Protein AF-A0A835HPK2-F1 (afdb_monomer_lite)

Radius of gyration: 21.24 Å; chains: 1; bounding box: 54×56×66 Å

Sequence (154 aa):
MYFGRYGILRVRYARSVCIYTISERIGRGGCRRPVPKGIVYGKPKTKVSQLKFQRNKRSVAEERAGRKLGGLKDSTYKYFEVILVDASHNVVRNDPRINWIFIPVHNHRELRGLTSAGKKYRGLRGRGHLHTKARPSRRATWKRNNTLSLRRYC

Secondary structure (DSSP, 8-state):
------------S-SS--EEEEEEEEE-S-B----GGG---SSTT--SSSBPPSS-HHHHHHHHHTT-------TTEEEEEEEEE-SS-HHHHH-TTTGGGGSGGGTTTTTTT-SHHHHHHTT-S--SGGGGGGSS-HHHHHHHHHS----S--

Foldseek 3Di:
DDDDDADQDDDDDDDAFPKGWAKFWDFDDADFDPDVPQDDDDDPPDGGPPHHDLADVQLVRQVVVVVDGHDDDDPRTDIDIDIDGDLPGPVQCPDPVRVVCNDPVNPPCSVVLVDPSSCVSLVNPDDDDVCPCSPPHVVVSVCVVPPDDDDPPD

pLDDT: mean 78.32, std 19.09, range [24.27, 96.5]

InterPro domains:
  IPR000439 Large ribosomal subunit protein eL15 [PF00827] (20-140)
  IPR000439 Large ribosomal subunit protein eL15 [PTHR11847] (25-153)
  IPR000439 Large ribosomal subunit protein eL15 [SM01384] (4-143)
  IPR012678 Ribosomal protein uL23/eL15/eS24 core domain superfamily [SSF54189] (24-145)
  IPR024794 Large ribosomal subunit protein eL15 core domain superfamily [G3DSA:3.40.1120.10] (9-154)

Structure (mmCIF, N/CA/C/O backbone):
data_AF-A0A835HPK2-F1
#
_entry.id   AF-A0A835HPK2-F1
#
loop_
_atom_site.group_PDB
_atom_site.id
_atom_site.type_symbol
_atom_site.label_atom_id
_atom_site.label_alt_id
_atom_site.label_comp_id
_atom_site.label_asym_id
_atom_site.label_entity_id
_atom_site.label_seq_id
_atom_site.pdbx_PDB_ins_code
_atom_site.Cartn_x
_atom_site.Cartn_y
_atom_site.Cartn_z
_atom_site.occupancy
_atom_site.B_iso_or_equiv
_atom_site.auth_seq_id
_atom_site.auth_comp_id
_atom_site.auth_asym_id
_atom_site.auth_atom_id
_atom_site.pdbx_PDB_model_num
ATOM 1 N N . MET A 1 1 ? -14.089 12.482 37.686 1.00 27.52 1 MET A N 1
ATOM 2 C CA . MET A 1 1 ? -12.858 11.764 38.087 1.00 27.52 1 MET A CA 1
ATOM 3 C C . MET A 1 1 ? -12.172 11.206 36.843 1.00 27.52 1 MET A C 1
ATOM 5 O O . MET A 1 1 ? -12.846 10.931 35.862 1.00 27.52 1 MET A O 1
ATOM 9 N N . TYR A 1 2 ? -10.842 11.200 36.860 1.00 29.48 2 TYR A N 1
ATOM 10 C CA . TYR A 1 2 ? -9.905 11.339 35.737 1.00 29.48 2 TYR A CA 1
ATOM 11 C C . TYR A 1 2 ? -9.765 10.146 34.779 1.00 29.48 2 TYR A C 1
ATOM 13 O O . TYR A 1 2 ? -9.584 9.038 35.247 1.00 29.48 2 TYR A O 1
ATOM 21 N N . PHE A 1 3 ? -9.686 10.430 33.471 1.00 24.39 3 PHE A N 1
ATOM 22 C CA . PHE A 1 3 ? -8.833 9.812 32.426 1.00 24.39 3 PHE A CA 1
ATOM 23 C C . PHE A 1 3 ? -8.945 10.774 31.215 1.00 24.39 3 PHE A C 1
ATOM 25 O O . PHE A 1 3 ? -10.050 11.084 30.796 1.00 24.39 3 PHE A O 1
ATOM 32 N N . GLY A 1 4 ? -7.942 11.417 30.612 1.00 24.27 4 GLY A N 1
ATOM 33 C CA . GLY A 1 4 ? -6.530 11.107 30.427 1.00 24.27 4 GLY A CA 1
ATOM 34 C C . GLY A 1 4 ? -6.200 11.184 28.920 1.00 24.27 4 GLY A C 1
ATOM 35 O O . GLY A 1 4 ? -6.294 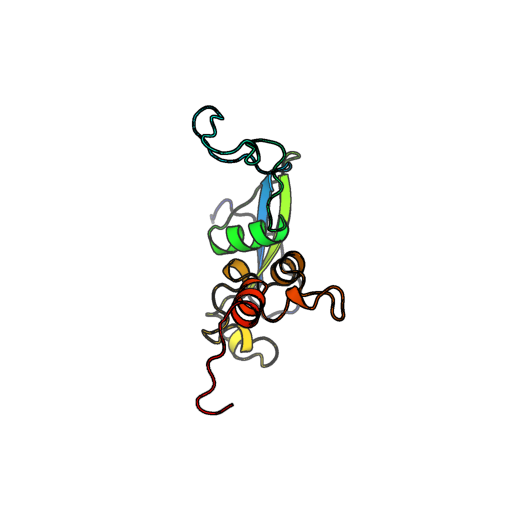10.185 28.227 1.00 24.27 4 GLY A O 1
ATOM 36 N N . ARG A 1 5 ? -5.865 12.381 28.405 1.00 32.75 5 ARG A N 1
ATOM 37 C CA . ARG A 1 5 ? -5.020 12.680 27.213 1.00 32.75 5 ARG A CA 1
ATOM 38 C C . ARG A 1 5 ? -5.076 11.809 25.928 1.00 32.75 5 ARG A C 1
ATOM 40 O O . ARG A 1 5 ? -4.056 11.697 25.254 1.00 32.75 5 ARG A O 1
ATOM 47 N N . TYR A 1 6 ? -6.222 11.305 25.475 1.00 34.12 6 TYR A N 1
ATOM 48 C CA . TYR A 1 6 ? -6.336 10.791 24.097 1.00 34.12 6 TYR A CA 1
ATOM 49 C C . TYR A 1 6 ? -7.581 11.350 23.414 1.00 34.12 6 TYR A C 1
ATOM 51 O O . TYR A 1 6 ? -8.710 11.057 23.794 1.00 34.12 6 TYR A O 1
ATOM 59 N N . GLY A 1 7 ? -7.360 12.216 22.421 1.00 35.62 7 GLY A N 1
ATOM 60 C CA . GLY A 1 7 ? -8.408 12.882 21.654 1.00 35.62 7 GLY A CA 1
ATOM 61 C C . GLY A 1 7 ? -9.200 11.904 20.789 1.00 35.62 7 GLY A C 1
ATOM 62 O O . GLY A 1 7 ? -8.921 11.756 19.603 1.00 35.62 7 GLY A O 1
ATOM 63 N N . ILE A 1 8 ? -10.210 11.271 21.382 1.00 38.50 8 ILE A N 1
ATOM 64 C CA . ILE A 1 8 ? -11.324 10.632 20.681 1.00 38.50 8 ILE A CA 1
ATOM 65 C C . ILE A 1 8 ? -12.342 11.746 20.405 1.00 38.50 8 ILE A C 1
ATOM 67 O O . ILE A 1 8 ? -13.178 12.074 21.244 1.00 38.50 8 ILE A O 1
ATOM 71 N N . LEU A 1 9 ? -12.231 12.403 19.249 1.00 36.78 9 LEU A N 1
ATOM 72 C CA . LEU A 1 9 ? -13.155 13.465 18.850 1.00 36.78 9 LEU A CA 1
ATOM 73 C C . LEU A 1 9 ? -14.288 12.902 17.980 1.00 36.78 9 LEU A C 1
ATOM 75 O O . LEU A 1 9 ? -14.131 12.668 16.789 1.00 36.78 9 LEU A O 1
ATOM 79 N N . ARG A 1 10 ? -15.430 12.739 18.657 1.00 33.09 10 ARG A N 1
ATOM 80 C CA . ARG A 1 10 ? -16.836 12.816 18.219 1.00 33.09 10 ARG A CA 1
ATOM 81 C C . ARG A 1 10 ? -17.339 11.926 17.064 1.00 33.09 10 ARG A C 1
ATOM 83 O O . ARG A 1 10 ? -17.102 12.139 15.882 1.00 33.09 10 ARG A O 1
ATOM 90 N N . VAL A 1 11 ? -18.214 11.023 17.501 1.00 39.31 11 VAL A N 1
ATOM 91 C CA . VAL A 1 11 ? -19.158 10.143 16.806 1.00 39.31 11 VAL A CA 1
ATOM 92 C C . VAL A 1 11 ? -20.180 10.918 15.961 1.00 39.31 11 VAL A C 1
ATOM 94 O O . VAL A 1 11 ? -20.893 11.765 16.498 1.00 39.31 11 VAL A O 1
ATOM 97 N N . ARG A 1 12 ? -20.340 10.552 14.679 1.00 36.72 12 ARG A N 1
ATOM 98 C CA . ARG A 1 12 ? -21.617 10.659 13.939 1.00 36.72 12 ARG A CA 1
ATOM 99 C C . ARG A 1 12 ? -21.748 9.558 12.871 1.00 36.72 12 ARG A C 1
ATOM 101 O O . ARG A 1 12 ? -21.266 9.733 11.761 1.00 36.72 12 ARG A O 1
ATOM 108 N N . TYR A 1 13 ? -22.449 8.468 13.198 1.00 40.06 13 TYR A N 1
ATOM 109 C CA . TYR A 1 13 ? -23.681 8.033 12.513 1.00 40.06 13 TYR A CA 1
ATOM 110 C C . TYR A 1 13 ? -24.383 6.957 13.370 1.00 40.06 13 TYR A C 1
ATOM 112 O O . TYR A 1 13 ? -23.776 5.955 13.726 1.00 40.06 13 TYR A O 1
ATOM 120 N N . ALA A 1 14 ? -25.639 7.231 13.734 1.00 38.78 14 ALA A N 1
ATOM 121 C CA . ALA A 1 14 ? -26.660 6.328 14.281 1.00 38.78 14 ALA A CA 1
ATOM 122 C C . ALA A 1 14 ? -26.262 5.335 15.406 1.00 38.78 14 ALA A C 1
ATOM 124 O O . ALA A 1 14 ? -25.990 4.167 15.169 1.00 38.78 14 ALA A O 1
ATOM 125 N N . ARG A 1 15 ? -26.345 5.830 16.650 1.00 40.31 15 ARG A N 1
ATOM 126 C CA . ARG A 1 15 ? -26.836 5.183 17.893 1.00 40.31 15 ARG A CA 1
ATOM 127 C C . ARG A 1 15 ? -26.341 3.805 18.370 1.00 40.31 15 ARG A C 1
ATOM 129 O O . ARG A 1 15 ? -26.677 3.482 19.504 1.00 40.31 15 ARG A O 1
ATOM 136 N N . SER A 1 16 ? -25.543 3.027 17.645 1.00 40.59 16 SER A N 1
ATOM 137 C CA . SER A 1 16 ? -25.218 1.673 18.129 1.00 40.59 16 SER A CA 1
ATOM 138 C C . SER A 1 16 ? -23.972 1.008 17.519 1.00 40.59 16 SER A C 1
ATOM 140 O O . SER A 1 16 ? -23.797 -0.197 17.635 1.00 40.59 16 SER A O 1
ATOM 142 N N . VAL A 1 17 ? -23.054 1.764 16.906 1.00 47.88 17 VAL A N 1
ATOM 143 C CA . VAL A 1 17 ? -21.821 1.204 16.316 1.00 47.88 17 VAL A CA 1
ATOM 144 C C . VAL A 1 17 ? -20.593 1.862 16.957 1.00 47.88 17 VAL A C 1
ATOM 146 O O . VAL A 1 17 ? -20.394 3.068 16.806 1.00 47.88 17 VAL A O 1
ATOM 149 N N . CYS A 1 18 ? -19.754 1.085 17.658 1.00 51.94 18 CYS A N 1
ATOM 150 C CA . CYS A 1 18 ? -18.432 1.527 18.126 1.00 51.94 18 CYS A CA 1
ATOM 151 C C . CYS A 1 18 ? -17.495 1.740 16.926 1.00 51.94 18 CYS A C 1
ATOM 153 O O . CYS A 1 18 ? -16.738 0.855 16.522 1.00 51.94 18 CYS A O 1
ATOM 155 N N . ILE A 1 19 ? -17.598 2.925 16.327 1.00 59.53 19 ILE A N 1
ATOM 156 C CA . ILE A 1 19 ? -16.718 3.408 15.268 1.00 59.53 19 ILE A CA 1
ATOM 157 C C . ILE A 1 19 ? -15.632 4.265 15.912 1.00 59.53 19 ILE A C 1
ATOM 159 O O . ILE A 1 19 ? -15.923 5.329 16.463 1.00 59.53 19 ILE A O 1
ATOM 163 N N . TYR A 1 20 ? -14.378 3.828 15.812 1.00 58.25 20 TYR A N 1
ATOM 164 C CA . TYR A 1 20 ? -13.243 4.639 16.239 1.00 58.25 20 TYR A CA 1
ATOM 165 C C . TYR A 1 20 ? -12.723 5.445 15.060 1.00 58.25 20 TYR A C 1
ATOM 167 O O . TYR A 1 20 ? -12.365 4.886 14.021 1.00 58.25 20 TYR A O 1
ATOM 175 N N . THR A 1 21 ? -12.644 6.758 15.244 1.00 59.19 21 THR A N 1
ATOM 176 C CA . THR A 1 21 ? -11.920 7.641 14.335 1.00 59.19 21 THR A CA 1
ATOM 177 C C . THR A 1 21 ? -10.541 7.893 14.919 1.00 59.19 21 THR A C 1
ATOM 179 O O . THR A 1 21 ? -10.414 8.536 15.961 1.00 59.19 21 THR A O 1
ATOM 182 N N . ILE A 1 22 ? -9.500 7.396 14.255 1.00 64.12 22 ILE A N 1
ATOM 183 C CA . ILE A 1 22 ? -8.115 7.703 14.628 1.00 64.12 22 ILE A CA 1
ATOM 184 C C . ILE A 1 22 ? -7.606 8.831 13.738 1.00 64.12 22 ILE A C 1
ATOM 186 O O . ILE A 1 22 ? -7.737 8.773 12.512 1.00 64.12 22 ILE A O 1
ATOM 190 N N . SER A 1 23 ? -7.011 9.848 14.364 1.00 62.34 23 SER A N 1
ATOM 191 C CA . SER A 1 23 ? -6.286 10.898 13.655 1.00 62.34 23 SER A CA 1
ATOM 192 C C . SER A 1 23 ? -4.821 10.500 13.486 1.00 62.34 23 SER A C 1
ATOM 194 O O . SER A 1 23 ? -4.060 10.422 14.445 1.00 62.34 23 SER A O 1
ATOM 196 N N . GLU A 1 24 ? -4.417 10.247 12.243 1.00 68.00 24 GLU A N 1
ATOM 197 C CA . GLU A 1 24 ? -3.053 9.829 11.921 1.00 68.00 24 GLU A CA 1
ATOM 198 C C . GLU A 1 24 ? -2.242 10.958 11.298 1.00 68.00 24 GLU A C 1
ATOM 200 O O . GLU A 1 24 ? -2.693 11.624 10.359 1.00 68.00 24 GLU A O 1
ATOM 205 N N . ARG A 1 25 ? -1.003 11.131 11.778 1.00 75.25 25 ARG A N 1
ATOM 206 C CA . ARG A 1 25 ? -0.050 12.107 11.233 1.00 75.25 25 ARG A CA 1
ATOM 207 C C . ARG A 1 25 ? 0.943 11.445 10.285 1.00 75.25 25 ARG A C 1
ATOM 209 O O . ARG A 1 25 ? 1.652 10.495 10.633 1.00 75.25 25 ARG A O 1
ATOM 216 N N . ILE A 1 26 ? 1.059 11.991 9.076 1.00 79.62 26 ILE A N 1
ATOM 217 C CA . ILE A 1 26 ? 2.059 11.548 8.096 1.00 79.62 26 ILE A CA 1
ATOM 218 C C . ILE A 1 26 ? 2.837 12.726 7.551 1.00 79.62 26 ILE A C 1
ATOM 220 O O . ILE A 1 26 ? 2.257 13.676 7.025 1.00 79.62 26 ILE A O 1
ATOM 224 N N . GLY A 1 27 ? 4.165 12.620 7.629 1.00 79.44 27 GLY A N 1
ATOM 225 C CA . GLY A 1 27 ? 5.077 13.632 7.118 1.00 79.44 27 GLY A CA 1
ATOM 226 C C . GLY A 1 27 ? 4.812 13.956 5.647 1.00 79.44 27 GLY A C 1
ATOM 227 O O . GLY A 1 27 ? 4.566 13.082 4.794 1.00 79.44 27 GLY A O 1
ATOM 228 N N . ARG A 1 28 ? 4.835 15.249 5.325 1.00 80.75 28 ARG A N 1
ATOM 229 C CA . ARG A 1 28 ? 4.888 15.717 3.936 1.00 80.75 28 ARG A CA 1
ATOM 230 C C . ARG A 1 28 ? 6.260 15.354 3.311 1.00 80.75 28 ARG A C 1
ATOM 232 O O . ARG A 1 28 ? 7.158 14.906 4.005 1.00 80.75 28 ARG A O 1
ATOM 239 N N . GLY A 1 29 ? 6.374 15.407 1.979 1.00 84.81 29 GLY A N 1
ATOM 240 C CA . GLY A 1 29 ? 7.613 15.039 1.261 1.00 84.81 29 GLY A CA 1
ATOM 241 C C . GLY A 1 29 ? 7.649 13.652 0.595 1.00 84.81 29 GLY A C 1
ATOM 242 O O . GLY A 1 29 ? 6.670 12.895 0.639 1.00 84.81 29 GLY A O 1
ATOM 243 N N . GLY A 1 30 ? 8.761 13.389 -0.098 1.00 84.50 30 GLY A N 1
ATOM 244 C CA . GLY A 1 30 ? 9.056 12.154 -0.831 1.00 84.50 30 GLY A CA 1
ATOM 245 C C . GLY A 1 30 ? 9.715 11.076 0.033 1.00 84.50 30 GLY A C 1
ATOM 246 O O . GLY A 1 30 ? 9.766 11.184 1.253 1.00 84.50 30 GLY A O 1
ATOM 247 N N . CYS A 1 31 ? 10.203 10.016 -0.605 1.00 87.56 31 CYS A N 1
ATOM 248 C CA . CYS A 1 31 ? 10.919 8.936 0.062 1.00 87.56 31 CYS A CA 1
ATOM 249 C C . CYS A 1 31 ? 12.423 9.091 -0.192 1.00 87.56 31 CYS A C 1
ATOM 251 O O . CYS A 1 31 ? 12.848 9.311 -1.326 1.00 87.56 31 CYS A O 1
ATOM 253 N N . ARG A 1 32 ? 13.229 8.960 0.862 1.00 89.12 32 ARG A N 1
ATOM 254 C CA . ARG A 1 32 ? 14.682 8.803 0.762 1.00 89.12 32 ARG A CA 1
ATOM 255 C C . ARG A 1 32 ? 15.013 7.345 1.050 1.00 89.12 32 ARG A C 1
ATOM 257 O O . ARG A 1 32 ? 14.456 6.771 1.984 1.00 89.12 32 ARG A O 1
ATOM 264 N N . ARG A 1 33 ? 15.893 6.738 0.252 1.00 90.31 33 ARG A N 1
ATOM 265 C CA . ARG A 1 33 ? 16.323 5.359 0.514 1.00 90.31 33 ARG A CA 1
ATOM 266 C C . ARG A 1 33 ? 17.189 5.322 1.782 1.00 90.31 33 ARG A C 1
ATOM 268 O O . ARG A 1 33 ? 18.105 6.141 1.874 1.00 90.31 33 ARG A O 1
ATOM 275 N N . PRO A 1 34 ? 16.927 4.414 2.739 1.00 91.00 34 PRO A N 1
ATOM 276 C CA . PRO A 1 34 ? 17.760 4.281 3.926 1.00 91.00 34 PRO A CA 1
ATOM 277 C C . PRO A 1 34 ? 19.060 3.569 3.539 1.00 91.00 34 PRO A C 1
ATOM 279 O O . PRO A 1 34 ? 19.114 2.345 3.495 1.00 91.00 34 PRO A O 1
ATOM 282 N N . VAL A 1 35 ? 20.087 4.340 3.186 1.00 92.81 35 VAL A N 1
ATOM 283 C CA . VAL A 1 35 ? 21.449 3.838 2.960 1.00 92.81 35 VAL A CA 1
ATOM 284 C C . VAL A 1 35 ? 22.421 4.591 3.866 1.00 92.81 35 VAL A C 1
ATOM 286 O O . VAL A 1 35 ? 22.291 5.818 3.990 1.00 92.81 35 VAL A O 1
ATOM 289 N N . PRO A 1 36 ? 23.396 3.904 4.488 1.00 91.81 36 PRO A N 1
ATOM 290 C CA . PRO A 1 36 ? 24.440 4.570 5.256 1.00 91.81 36 PRO A CA 1
ATOM 291 C C . PRO A 1 36 ? 25.153 5.615 4.394 1.00 91.81 36 PRO A C 1
ATOM 293 O O . PRO A 1 36 ? 25.545 5.335 3.261 1.00 91.81 36 PRO A O 1
ATOM 296 N N . LYS A 1 37 ? 25.274 6.843 4.910 1.00 91.69 37 LYS A N 1
ATOM 297 C CA . LYS A 1 37 ? 25.983 7.968 4.267 1.00 91.69 37 LYS A CA 1
ATOM 298 C C . LYS A 1 37 ? 25.519 8.342 2.845 1.00 91.69 37 LYS A C 1
ATOM 300 O O . LYS A 1 37 ? 26.163 9.150 2.192 1.00 91.69 37 LYS A O 1
ATOM 305 N N . GLY A 1 38 ? 24.399 7.809 2.346 1.00 89.94 38 GLY A N 1
ATOM 306 C CA . GLY A 1 38 ? 23.970 8.073 0.965 1.00 89.94 38 GLY A CA 1
ATOM 307 C C . GLY A 1 38 ? 24.710 7.261 -0.105 1.00 89.94 38 GLY A C 1
ATOM 308 O O . GLY A 1 38 ? 24.506 7.527 -1.287 1.00 89.94 38 GLY A O 1
ATOM 309 N N . ILE A 1 39 ? 25.537 6.285 0.277 1.00 91.50 39 ILE A N 1
ATOM 310 C CA . ILE A 1 39 ? 26.371 5.532 -0.665 1.00 91.50 39 ILE A CA 1
ATOM 311 C C . ILE A 1 39 ? 25.558 4.394 -1.285 1.00 91.50 39 ILE A C 1
ATOM 313 O O . ILE A 1 39 ? 24.827 3.672 -0.601 1.00 91.50 39 ILE A O 1
ATOM 317 N N . VAL A 1 40 ? 25.668 4.243 -2.606 1.00 92.12 40 VAL A N 1
ATOM 318 C CA . VAL A 1 40 ? 25.016 3.174 -3.363 1.00 92.12 40 VAL A CA 1
ATOM 319 C C . VAL A 1 40 ? 26.045 2.473 -4.222 1.00 92.12 40 VAL A C 1
ATOM 321 O O . VAL A 1 40 ? 26.627 3.085 -5.109 1.00 92.12 40 VAL A O 1
ATOM 324 N N . TYR A 1 41 ? 26.202 1.176 -3.996 1.00 91.31 41 TYR A N 1
ATOM 325 C CA . TYR A 1 41 ? 27.021 0.313 -4.836 1.00 91.31 41 TYR A CA 1
ATOM 326 C C . TYR A 1 41 ? 26.210 -0.252 -6.013 1.00 91.31 41 TYR A C 1
ATOM 328 O O . TYR A 1 41 ? 24.982 -0.383 -5.940 1.00 91.31 41 TYR A O 1
ATOM 336 N N . GLY A 1 42 ? 26.905 -0.622 -7.091 1.00 91.62 42 GLY A N 1
ATOM 337 C CA . GLY A 1 42 ? 26.326 -1.250 -8.281 1.00 91.62 42 GLY A CA 1
ATOM 338 C C . GLY A 1 42 ? 26.046 -0.277 -9.430 1.00 91.62 42 GLY A C 1
ATOM 339 O O . GLY A 1 42 ? 26.627 0.799 -9.524 1.00 91.62 42 GLY A O 1
ATOM 340 N N . LYS A 1 43 ? 25.160 -0.681 -10.348 1.00 93.69 43 LYS A N 1
ATOM 341 C CA . LYS A 1 43 ? 24.889 0.064 -11.590 1.00 93.69 43 LYS A CA 1
ATOM 342 C C . LYS A 1 43 ? 24.266 1.452 -11.313 1.00 93.69 43 LYS A C 1
ATOM 344 O O . LYS A 1 43 ? 23.376 1.550 -10.459 1.00 93.69 43 LYS A O 1
ATOM 349 N N . PRO A 1 44 ? 24.596 2.493 -12.109 1.00 88.31 44 PRO A N 1
ATOM 350 C CA . PRO A 1 44 ? 24.248 3.902 -11.846 1.00 88.31 44 PRO A CA 1
ATOM 351 C C . PRO A 1 44 ? 22.748 4.259 -11.938 1.00 88.31 44 PRO A C 1
ATOM 353 O O . PRO A 1 44 ? 22.357 5.406 -11.752 1.00 88.31 44 PRO A O 1
ATOM 356 N N . LYS A 1 45 ? 21.860 3.289 -12.174 1.00 91.19 45 LYS A N 1
ATOM 357 C CA . LYS A 1 45 ? 20.400 3.493 -12.200 1.00 91.19 45 LYS A CA 1
ATOM 358 C C . LYS A 1 45 ? 19.802 3.747 -10.807 1.00 91.19 45 LYS A C 1
ATOM 360 O O . LYS A 1 45 ? 18.718 4.323 -10.682 1.00 91.19 45 LYS A O 1
ATOM 365 N N . THR A 1 46 ? 20.454 3.265 -9.752 1.00 90.50 46 THR A N 1
ATOM 366 C CA . THR A 1 46 ? 19.846 3.183 -8.419 1.00 90.50 46 THR A CA 1
ATOM 367 C C . THR A 1 46 ? 20.182 4.412 -7.576 1.00 90.50 46 THR A C 1
ATOM 369 O O . THR A 1 46 ? 21.229 4.481 -6.946 1.00 90.50 46 THR A O 1
ATOM 372 N N . LYS A 1 47 ? 19.262 5.376 -7.493 1.00 89.50 47 LYS A N 1
ATOM 373 C CA . LYS A 1 47 ? 19.461 6.620 -6.725 1.00 89.50 47 LYS A CA 1
ATOM 374 C C . LYS A 1 47 ? 18.999 6.550 -5.260 1.00 89.50 47 LYS A C 1
ATOM 376 O O . LYS A 1 47 ? 18.336 5.596 -4.839 1.00 89.50 47 LYS A O 1
ATOM 381 N N . VAL A 1 48 ? 19.379 7.559 -4.471 1.00 90.12 48 VAL A N 1
ATOM 382 C CA . VAL A 1 48 ? 18.996 7.715 -3.048 1.00 90.12 48 VAL A CA 1
ATOM 383 C C . VAL A 1 48 ? 17.878 8.739 -2.860 1.00 90.12 48 VAL A C 1
ATOM 385 O O . VAL A 1 48 ? 16.926 8.485 -2.118 1.00 90.12 48 VAL A O 1
ATOM 388 N N . SER A 1 49 ? 17.994 9.892 -3.520 1.00 86.62 49 SER A N 1
ATOM 389 C CA . SER A 1 49 ? 17.051 11.011 -3.459 1.00 86.62 49 SER A CA 1
ATOM 390 C C . SER A 1 49 ? 16.038 10.967 -4.615 1.00 86.62 49 SER A C 1
ATOM 392 O O . SER A 1 49 ? 16.153 10.165 -5.543 1.00 86.62 49 SER A O 1
ATOM 394 N N . GLN A 1 50 ? 15.004 11.816 -4.542 1.00 87.19 50 GLN A N 1
ATOM 395 C CA . GLN A 1 50 ? 13.922 11.925 -5.540 1.00 87.19 50 GLN A CA 1
ATOM 396 C C . GLN A 1 50 ? 13.107 10.637 -5.769 1.00 87.19 50 GLN A C 1
ATOM 398 O O . GLN A 1 50 ? 12.452 10.480 -6.804 1.00 87.19 50 GLN A O 1
ATOM 403 N N . LEU A 1 51 ? 13.121 9.699 -4.820 1.00 90.06 51 LEU A N 1
ATOM 404 C CA . LEU A 1 51 ? 12.262 8.524 -4.886 1.00 90.06 51 LEU A CA 1
ATOM 405 C C . LEU A 1 51 ? 10.859 8.891 -4.392 1.00 90.06 51 LEU A C 1
ATOM 407 O O . LEU A 1 51 ? 10.671 9.606 -3.405 1.00 90.06 51 LEU A O 1
ATOM 411 N N . LYS A 1 52 ? 9.841 8.385 -5.084 1.00 90.69 52 LYS A N 1
ATOM 412 C CA . LYS A 1 52 ? 8.445 8.486 -4.649 1.00 90.69 52 LYS A CA 1
ATOM 413 C C . LYS A 1 52 ? 8.032 7.143 -4.062 1.00 90.69 52 LYS A C 1
ATOM 415 O O . LYS A 1 52 ? 8.326 6.095 -4.635 1.00 90.69 52 LYS A O 1
ATOM 420 N N . PHE A 1 53 ? 7.363 7.172 -2.914 1.00 88.69 53 PHE A N 1
ATOM 421 C CA . PHE A 1 53 ? 6.838 5.948 -2.321 1.00 88.69 53 PHE A CA 1
ATOM 422 C C . PHE A 1 53 ? 5.738 5.363 -3.215 1.00 88.69 53 PHE A C 1
ATOM 424 O O . PHE A 1 53 ? 4.918 6.103 -3.755 1.00 88.69 53 PHE A O 1
ATOM 431 N N . GLN A 1 54 ? 5.726 4.039 -3.373 1.00 88.88 54 GLN A N 1
ATOM 432 C CA . GLN A 1 54 ? 4.771 3.355 -4.254 1.00 88.88 54 GLN A CA 1
ATOM 433 C C . GLN A 1 54 ? 3.335 3.421 -3.715 1.00 88.88 54 GLN A C 1
ATOM 435 O O . GLN A 1 54 ? 2.383 3.495 -4.491 1.00 88.88 54 GLN A O 1
ATOM 440 N N . ARG A 1 55 ? 3.157 3.397 -2.385 1.00 89.56 55 ARG A N 1
ATOM 441 C CA . ARG A 1 55 ? 1.835 3.549 -1.761 1.00 89.56 55 ARG A CA 1
ATOM 442 C C . ARG A 1 55 ? 1.509 5.025 -1.565 1.00 89.56 55 ARG A C 1
ATOM 444 O O . ARG A 1 55 ? 2.385 5.877 -1.427 1.00 89.56 55 ARG A O 1
ATOM 451 N N . ASN A 1 56 ? 0.219 5.327 -1.498 1.00 89.88 56 ASN A N 1
ATOM 452 C CA . ASN A 1 56 ? -0.233 6.666 -1.141 1.00 89.88 56 ASN A CA 1
ATOM 453 C C . ASN A 1 56 ? -0.123 6.899 0.378 1.00 89.88 56 ASN A C 1
ATOM 455 O O . ASN A 1 56 ? -0.137 5.966 1.178 1.00 89.88 56 ASN A O 1
ATOM 459 N N . LYS A 1 57 ? -0.059 8.172 0.784 1.00 88.75 57 LYS A N 1
ATOM 460 C CA . LYS A 1 57 ? 0.012 8.547 2.206 1.00 88.75 57 LYS A CA 1
ATOM 461 C C . LYS A 1 57 ? -1.225 8.100 2.989 1.00 88.75 57 LYS A C 1
ATOM 463 O O . LYS A 1 57 ? -1.084 7.698 4.129 1.00 88.75 57 LYS A O 1
ATOM 468 N N . ARG A 1 58 ? -2.408 8.072 2.363 1.00 88.44 58 ARG A N 1
ATOM 469 C CA . ARG A 1 58 ? -3.638 7.573 3.003 1.00 88.44 58 ARG A CA 1
ATOM 470 C C . ARG A 1 58 ? -3.525 6.094 3.413 1.00 88.44 58 ARG A C 1
ATOM 472 O O . ARG A 1 58 ? -3.886 5.761 4.525 1.00 88.44 58 ARG A O 1
ATOM 479 N N . SER A 1 59 ? -2.960 5.233 2.567 1.00 87.50 59 SER A N 1
ATOM 480 C CA . SER A 1 59 ? -2.733 3.813 2.883 1.00 87.50 59 SER A CA 1
ATOM 481 C C . SER A 1 59 ? -1.694 3.635 3.988 1.00 87.50 59 SER A C 1
ATOM 483 O O . SER A 1 59 ? -1.834 2.735 4.804 1.00 87.50 59 SER A O 1
ATOM 485 N N . VAL A 1 60 ? -0.678 4.502 4.042 1.00 87.44 60 VAL A N 1
ATOM 486 C CA . VAL A 1 60 ? 0.285 4.511 5.155 1.00 87.44 60 VAL A CA 1
ATOM 487 C C . VAL A 1 60 ? -0.389 4.945 6.462 1.00 87.44 60 VAL A C 1
ATOM 489 O O . VAL A 1 60 ? -0.000 4.462 7.518 1.00 87.44 60 VAL A O 1
ATOM 492 N N . ALA A 1 61 ? -1.400 5.821 6.408 1.00 85.50 61 ALA A N 1
ATOM 493 C CA . ALA A 1 61 ? -2.151 6.239 7.598 1.00 85.50 61 ALA A CA 1
ATOM 494 C C . ALA A 1 61 ? -3.025 5.100 8.102 1.00 85.50 61 ALA A C 1
ATOM 496 O O . ALA A 1 61 ? -2.963 4.777 9.276 1.00 85.50 61 ALA A O 1
ATOM 497 N N . GLU A 1 62 ? -3.760 4.443 7.204 1.00 84.38 62 GLU A N 1
ATOM 498 C CA . GLU A 1 62 ? -4.557 3.258 7.537 1.00 84.38 62 GLU A CA 1
ATOM 499 C C . GLU A 1 62 ? -3.693 2.173 8.209 1.00 84.38 62 GLU A C 1
ATOM 501 O O . GLU A 1 62 ? -4.083 1.610 9.225 1.00 84.38 62 GLU A O 1
ATOM 506 N N . GLU A 1 63 ? -2.483 1.933 7.696 1.00 84.81 63 GLU A N 1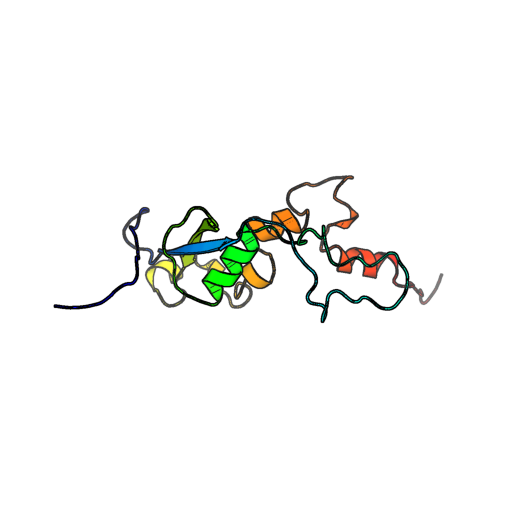
ATOM 507 C CA . GLU A 1 63 ? -1.531 0.983 8.281 1.00 84.81 63 GLU A CA 1
ATOM 508 C C . GLU A 1 63 ? -0.976 1.428 9.645 1.00 84.81 63 GLU A C 1
ATOM 510 O O . GLU A 1 63 ? -0.753 0.585 10.510 1.00 84.81 63 GLU A O 1
ATOM 515 N N . ARG A 1 64 ? -0.747 2.730 9.861 1.00 83.12 64 ARG A N 1
ATOM 516 C CA . ARG A 1 64 ? -0.306 3.253 11.166 1.00 83.12 64 ARG A CA 1
ATOM 517 C C . ARG A 1 64 ? -1.413 3.175 12.212 1.00 83.12 64 ARG A C 1
ATOM 519 O O . ARG A 1 64 ? -1.132 2.667 13.291 1.00 83.12 64 ARG A O 1
ATOM 526 N N . ALA A 1 65 ? -2.642 3.537 11.844 1.00 75.81 65 ALA A N 1
ATOM 527 C CA . ALA A 1 65 ? -3.825 3.424 12.696 1.00 75.81 65 ALA A CA 1
ATOM 528 C C . ALA A 1 65 ? -4.088 1.973 13.127 1.00 75.81 65 ALA A C 1
ATOM 530 O O . ALA A 1 65 ? -4.467 1.719 14.264 1.00 75.81 65 ALA A O 1
ATOM 531 N N . GLY A 1 66 ? -3.844 1.003 12.238 1.00 71.69 66 GLY A N 1
ATOM 532 C CA . GLY A 1 66 ? -3.934 -0.421 12.576 1.00 71.69 66 GLY A CA 1
ATOM 533 C C . GLY A 1 66 ? -2.816 -0.930 13.498 1.00 71.69 66 GLY A C 1
ATOM 534 O O . GLY A 1 66 ? -2.945 -2.014 14.056 1.00 71.69 66 GLY A O 1
ATOM 535 N N . ARG A 1 67 ? -1.714 -0.179 13.660 1.00 74.44 67 ARG A N 1
ATOM 536 C CA . ARG A 1 67 ? -0.555 -0.556 14.494 1.00 74.44 67 ARG A CA 1
ATOM 537 C C . ARG A 1 67 ? -0.429 0.249 15.797 1.00 74.44 67 ARG A C 1
ATOM 539 O O . ARG A 1 67 ? 0.186 -0.250 16.733 1.00 74.44 67 ARG A O 1
ATOM 546 N N . LYS A 1 68 ? -0.916 1.494 15.859 1.00 64.19 68 LYS A N 1
ATOM 547 C CA . LYS A 1 68 ? -0.829 2.407 17.018 1.00 64.19 68 LYS A CA 1
ATOM 548 C C . LYS A 1 68 ? -2.049 3.340 17.081 1.00 64.19 68 LYS A C 1
ATOM 550 O O . LYS A 1 68 ? -2.637 3.659 16.059 1.00 64.19 68 LYS A O 1
ATOM 555 N N . LEU A 1 69 ? -2.362 3.831 18.284 1.00 51.28 69 LEU A N 1
ATOM 556 C CA . LEU A 1 69 ? -3.370 4.866 18.559 1.00 51.28 69 LEU A CA 1
ATOM 557 C C . LEU A 1 69 ? -2.676 6.187 18.954 1.00 51.28 69 LEU A C 1
ATOM 559 O O . LEU A 1 69 ? -2.039 6.240 20.004 1.00 51.28 69 LEU A O 1
ATOM 563 N N . GLY A 1 70 ? -2.798 7.263 18.164 1.00 46.78 70 GLY A N 1
ATOM 564 C CA . GLY A 1 70 ? -2.517 8.626 18.658 1.00 46.78 70 GLY A CA 1
ATOM 565 C C . GLY A 1 70 ? -2.297 9.723 17.603 1.00 46.78 70 GLY A C 1
ATOM 566 O O . GLY A 1 70 ? -1.695 9.475 16.560 1.00 46.78 70 GLY A O 1
ATOM 567 N N . GLY A 1 71 ? -2.686 10.973 17.922 1.00 48.25 71 GLY A N 1
ATOM 568 C CA . GLY A 1 71 ? -2.352 12.157 17.111 1.00 48.25 71 GLY A CA 1
ATOM 569 C C . GLY A 1 71 ? -2.682 13.541 17.717 1.00 48.25 71 GLY A C 1
ATOM 570 O O . GLY A 1 71 ? -3.698 13.705 18.386 1.00 48.25 71 GLY A O 1
ATOM 571 N N . LEU A 1 72 ? -1.821 14.541 17.426 1.00 41.47 72 LEU A N 1
ATOM 572 C CA . LEU A 1 72 ? -1.961 15.999 17.671 1.00 41.47 72 LEU A CA 1
ATOM 573 C C . LEU A 1 72 ? -1.621 16.791 16.370 1.00 41.47 72 LEU A C 1
ATOM 575 O O . LEU A 1 72 ? -0.864 16.282 15.530 1.00 41.47 72 LEU A O 1
ATOM 579 N N . LYS A 1 73 ? -2.182 18.001 16.170 1.00 42.31 73 LYS A N 1
ATOM 580 C CA . LYS A 1 73 ? -2.164 18.780 14.898 1.00 42.31 73 LYS A CA 1
ATOM 581 C C . LYS A 1 73 ? -0.969 19.761 14.743 1.00 42.31 73 LYS A C 1
ATOM 583 O O . LYS A 1 73 ? -0.672 20.471 15.688 1.00 42.31 73 LYS A O 1
ATOM 588 N N . ASP A 1 74 ? -0.337 19.819 13.556 1.00 44.62 74 ASP A N 1
ATOM 589 C CA . ASP A 1 74 ? 0.805 20.673 13.152 1.00 44.62 74 ASP A CA 1
ATOM 590 C C . ASP A 1 74 ? 0.978 20.755 11.597 1.00 44.62 74 ASP A C 1
ATOM 592 O O . ASP A 1 74 ? 0.633 19.834 10.849 1.00 44.62 74 ASP A O 1
ATOM 596 N N . SER A 1 75 ? 1.547 21.854 11.090 1.00 58.38 75 SER A N 1
ATOM 597 C CA . SER A 1 75 ? 1.721 22.229 9.672 1.00 58.38 75 SER A CA 1
ATOM 598 C C . SER A 1 75 ? 2.640 21.309 8.845 1.00 58.38 75 SER A C 1
ATOM 600 O O . SER A 1 75 ? 2.533 21.253 7.617 1.00 58.38 75 SER A O 1
ATOM 602 N N . THR A 1 76 ? 3.493 20.507 9.482 1.00 69.44 76 THR A N 1
ATOM 603 C CA . THR A 1 76 ? 4.423 19.578 8.804 1.00 69.44 76 THR A CA 1
ATOM 604 C C . THR A 1 76 ? 3.727 18.306 8.284 1.00 69.44 76 THR A C 1
ATOM 606 O O . THR A 1 76 ? 4.207 17.625 7.366 1.00 69.44 76 THR A O 1
ATOM 609 N N . TYR A 1 77 ? 2.541 17.988 8.812 1.00 71.94 77 TYR A N 1
ATOM 610 C CA . TYR A 1 77 ? 1.896 16.687 8.636 1.00 71.94 77 TYR A CA 1
ATOM 611 C C . TYR A 1 77 ? 0.565 16.761 7.885 1.00 71.94 77 TYR A C 1
ATOM 613 O O . TYR A 1 77 ? -0.225 17.695 8.027 1.00 71.94 77 TYR A O 1
ATOM 621 N N . LYS A 1 78 ? 0.290 15.740 7.069 1.00 78.62 78 LYS A N 1
ATOM 622 C CA . LYS A 1 78 ? -1.067 15.480 6.579 1.00 78.62 78 LYS A CA 1
ATOM 623 C C . LYS A 1 78 ? -1.811 14.662 7.627 1.00 78.62 78 LYS A C 1
ATOM 625 O O . LYS A 1 78 ? -1.274 13.654 8.087 1.00 78.62 78 LYS A O 1
ATOM 630 N N . TYR A 1 79 ? -3.030 15.092 7.929 1.00 77.88 79 TYR A N 1
ATOM 631 C CA . TYR A 1 79 ? -3.952 14.410 8.828 1.00 77.88 79 TYR A CA 1
ATOM 632 C C . TYR A 1 79 ? -4.937 13.578 8.023 1.00 77.88 79 TYR A C 1
ATOM 634 O O . TYR A 1 79 ? -5.459 14.037 7.003 1.00 77.88 79 TYR A O 1
ATOM 642 N N . PHE A 1 80 ? -5.165 12.351 8.473 1.00 78.62 80 PHE A N 1
ATOM 643 C CA . PHE A 1 80 ? -6.202 11.480 7.942 1.00 78.62 80 PHE A CA 1
ATOM 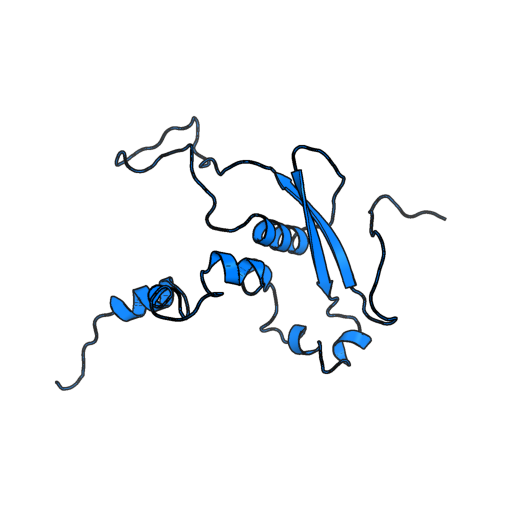644 C C . PHE A 1 80 ? -7.035 10.948 9.095 1.00 78.62 80 PHE A C 1
ATOM 646 O O . PHE A 1 80 ? -6.487 10.569 10.127 1.00 78.62 80 PHE A O 1
ATOM 653 N N . GLU A 1 81 ? -8.342 10.907 8.882 1.00 79.81 81 GLU A N 1
ATOM 654 C CA . GLU A 1 81 ? -9.287 10.237 9.762 1.00 79.81 81 GLU A CA 1
ATOM 655 C C . GLU A 1 81 ? -9.505 8.822 9.229 1.00 79.81 81 GLU A C 1
ATOM 657 O O . GLU A 1 81 ? -9.903 8.633 8.073 1.00 79.81 81 GLU A O 1
ATOM 662 N N . VAL A 1 82 ? -9.160 7.829 10.046 1.00 77.00 82 VAL A N 1
ATOM 663 C CA . VAL A 1 82 ? -9.329 6.411 9.721 1.00 77.00 82 VAL A CA 1
ATOM 664 C C . VAL A 1 82 ? -10.475 5.864 10.555 1.00 77.00 82 VAL A C 1
ATOM 666 O O . VAL A 1 82 ? -10.447 5.960 11.777 1.00 77.00 82 VAL A O 1
ATOM 669 N N . ILE A 1 83 ? -11.463 5.293 9.869 1.00 82.38 83 ILE A N 1
ATOM 670 C CA . ILE A 1 83 ? -12.626 4.635 10.463 1.00 82.38 83 ILE A CA 1
ATOM 671 C C . ILE A 1 83 ? -12.250 3.181 10.749 1.00 82.38 83 ILE A C 1
ATOM 673 O O . ILE A 1 83 ? -11.937 2.428 9.822 1.00 82.38 83 ILE A O 1
ATOM 677 N N . LEU A 1 84 ? -12.299 2.797 12.021 1.00 77.81 84 LEU A N 1
ATOM 678 C CA . LEU A 1 84 ? -12.129 1.426 12.489 1.00 77.81 84 LEU A CA 1
ATOM 679 C C . LEU A 1 84 ? -13.432 0.917 13.101 1.00 77.81 84 LEU A C 1
ATOM 681 O O . LEU A 1 84 ? -14.224 1.690 13.640 1.00 77.81 84 LEU A O 1
ATOM 685 N N . VAL A 1 85 ? -13.627 -0.394 13.018 1.00 77.50 85 VAL A N 1
ATOM 686 C CA . VAL A 1 85 ? -14.796 -1.096 13.549 1.00 77.50 85 VAL A CA 1
ATOM 687 C C . VAL A 1 85 ? -14.310 -2.103 14.584 1.00 77.50 85 VAL A C 1
ATOM 689 O O . VAL A 1 85 ? -13.391 -2.871 14.295 1.00 77.50 85 VAL A O 1
ATOM 692 N N . ASP A 1 86 ? -14.918 -2.099 15.768 1.00 74.44 86 ASP A N 1
ATOM 693 C CA . ASP A 1 86 ? -14.656 -3.102 16.802 1.00 74.44 86 ASP A CA 1
ATOM 694 C C . ASP A 1 86 ? -15.247 -4.467 16.420 1.00 74.44 86 ASP A C 1
ATOM 696 O O . ASP A 1 86 ? -16.440 -4.581 16.134 1.00 74.44 86 ASP A O 1
ATOM 700 N N . ALA A 1 87 ? -14.416 -5.511 16.444 1.00 72.00 87 ALA A N 1
ATOM 701 C CA . ALA A 1 87 ? -14.822 -6.883 16.150 1.00 72.00 87 ALA A CA 1
ATOM 702 C C . ALA A 1 87 ? -15.520 -7.606 17.306 1.00 72.00 87 ALA A C 1
ATOM 704 O O . ALA A 1 87 ? -16.159 -8.638 17.080 1.00 72.00 87 ALA A O 1
ATOM 705 N N . SER A 1 88 ? -15.399 -7.094 18.529 1.00 76.62 88 SER A N 1
ATOM 706 C CA . SER A 1 88 ? -15.995 -7.682 19.731 1.00 76.62 88 SER A CA 1
ATOM 707 C C . SER A 1 88 ? -17.406 -7.163 20.030 1.00 76.62 88 SER A C 1
ATOM 709 O O . SER A 1 88 ? -18.118 -7.745 20.843 1.00 76.62 88 SER A O 1
ATOM 711 N N . HIS A 1 89 ? -17.850 -6.108 19.342 1.00 74.81 89 HIS A N 1
ATOM 712 C CA . HIS A 1 89 ? -19.113 -5.446 19.643 1.00 74.81 89 HIS A CA 1
ATOM 713 C C . HIS A 1 89 ? -20.325 -6.169 19.029 1.00 74.81 89 HIS A C 1
ATOM 715 O O . HIS A 1 89 ? -20.455 -6.280 17.805 1.00 74.81 89 HIS A O 1
ATOM 721 N N . ASN A 1 90 ? -21.253 -6.616 19.884 1.00 81.56 90 ASN A N 1
ATOM 722 C CA . ASN A 1 90 ? -22.415 -7.423 19.488 1.00 81.56 90 ASN A CA 1
ATOM 723 C C . ASN A 1 90 ? -23.317 -6.737 18.459 1.00 81.56 90 ASN A C 1
ATOM 725 O O . ASN A 1 90 ? -23.802 -7.399 17.545 1.00 81.56 90 ASN A O 1
ATOM 729 N N . VAL A 1 91 ? -23.510 -5.417 18.554 1.00 81.25 91 VAL A N 1
ATOM 730 C CA . VAL A 1 91 ? -24.374 -4.712 17.598 1.00 81.25 91 VAL A CA 1
ATOM 731 C C . VAL A 1 91 ? -23.833 -4.828 16.179 1.00 81.25 91 VAL A C 1
ATOM 733 O O . VAL A 1 91 ? -24.594 -5.054 15.244 1.00 81.25 91 VAL A O 1
ATOM 736 N N . VAL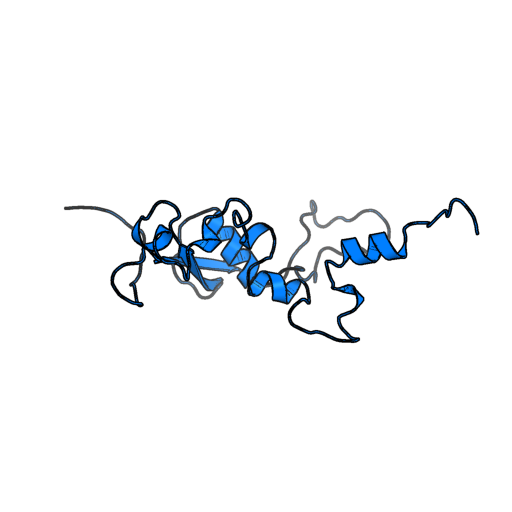 A 1 92 ? -22.515 -4.713 16.007 1.00 74.50 92 VAL A N 1
ATOM 737 C CA . VAL A 1 92 ? -21.943 -4.760 14.663 1.00 74.50 92 VAL A CA 1
ATOM 738 C C . VAL A 1 92 ? -21.944 -6.187 14.127 1.00 74.50 92 VAL A C 1
ATOM 740 O O . VAL A 1 92 ? -22.196 -6.389 12.942 1.00 74.50 92 VAL A O 1
ATOM 743 N N . ARG A 1 93 ? -21.724 -7.185 14.994 1.00 79.81 93 ARG A N 1
ATOM 744 C CA . ARG A 1 93 ? -21.813 -8.609 14.625 1.00 79.81 93 ARG A CA 1
ATOM 745 C C . ARG A 1 93 ? -23.202 -9.003 14.133 1.00 79.81 93 ARG A C 1
ATOM 747 O O . ARG A 1 93 ? -23.306 -9.770 13.178 1.00 79.81 93 ARG A O 1
ATOM 754 N N . ASN A 1 94 ? -24.237 -8.459 14.762 1.00 85.44 94 ASN A N 1
ATOM 755 C CA . ASN A 1 94 ? -25.625 -8.761 14.432 1.00 85.44 94 ASN A CA 1
ATOM 756 C C . ASN A 1 94 ? -26.147 -7.947 13.234 1.00 85.44 94 ASN A C 1
ATOM 758 O O . ASN A 1 94 ? -27.189 -8.298 12.690 1.00 85.44 94 ASN A O 1
ATOM 762 N N . ASP A 1 95 ? -25.446 -6.893 12.793 1.00 84.81 95 ASP A N 1
ATOM 763 C CA . ASP A 1 95 ? -25.836 -6.109 11.615 1.00 84.81 95 ASP A CA 1
ATOM 764 C C . ASP A 1 95 ? -25.454 -6.838 10.306 1.00 84.81 95 ASP A C 1
ATOM 766 O O . ASP A 1 95 ? -24.266 -6.910 9.961 1.00 84.81 95 ASP A O 1
ATOM 770 N N . PRO A 1 96 ? -26.429 -7.317 9.505 1.00 86.81 96 PRO A N 1
ATOM 771 C CA . PRO A 1 96 ? -26.157 -8.037 8.260 1.00 86.81 96 PRO A CA 1
ATOM 772 C C . PRO A 1 96 ? -25.440 -7.194 7.192 1.00 86.81 96 PRO A C 1
ATOM 774 O O . PRO A 1 96 ? -24.891 -7.743 6.239 1.00 86.81 96 PRO A O 1
ATOM 777 N N . ARG A 1 97 ? -25.419 -5.860 7.313 1.00 87.19 97 ARG A N 1
ATOM 778 C CA . ARG A 1 97 ? -24.761 -4.962 6.347 1.00 87.19 97 ARG A CA 1
ATOM 779 C C . ARG A 1 97 ? -23.247 -4.895 6.545 1.00 87.19 97 ARG A C 1
ATOM 781 O O . ARG A 1 97 ? -22.510 -4.625 5.592 1.00 87.19 97 ARG A O 1
ATOM 788 N N . ILE A 1 98 ? -22.780 -5.089 7.779 1.00 84.00 98 ILE A N 1
ATOM 789 C CA . ILE A 1 98 ? -21.386 -4.849 8.187 1.00 84.00 98 ILE A CA 1
ATOM 790 C C . ILE A 1 98 ? -20.711 -6.135 8.685 1.00 84.00 98 ILE A C 1
ATOM 792 O O . ILE A 1 98 ? -19.483 -6.228 8.621 1.00 84.00 98 ILE A O 1
ATOM 796 N N . ASN A 1 99 ? -21.479 -7.147 9.102 1.00 85.75 99 ASN A N 1
ATOM 797 C CA . ASN A 1 99 ? -20.962 -8.379 9.707 1.00 85.75 99 ASN A CA 1
ATOM 798 C C . ASN A 1 99 ? -19.882 -9.110 8.884 1.00 85.75 99 ASN A C 1
ATOM 800 O O . ASN A 1 99 ? -19.010 -9.763 9.459 1.00 85.75 99 ASN A O 1
ATOM 804 N N . TRP A 1 100 ? -19.863 -8.939 7.558 1.00 89.19 100 TRP A N 1
ATOM 805 C CA . TRP A 1 100 ? -18.839 -9.491 6.669 1.00 89.19 100 TRP A CA 1
ATOM 806 C C . TRP A 1 100 ? -17.418 -9.090 7.082 1.00 89.19 100 TRP A C 1
ATOM 808 O O . TRP A 1 100 ? -16.479 -9.835 6.824 1.00 89.19 100 TRP A O 1
ATOM 818 N N . ILE A 1 101 ? -17.234 -7.944 7.749 1.00 84.62 101 ILE A N 1
ATOM 819 C CA . ILE A 1 101 ? -15.922 -7.466 8.208 1.00 84.62 101 ILE A CA 1
ATOM 820 C C . ILE A 1 101 ? -15.289 -8.409 9.248 1.00 84.62 101 ILE A C 1
ATOM 822 O O . ILE A 1 101 ? -14.063 -8.452 9.332 1.00 84.62 101 ILE A O 1
ATOM 826 N N . PHE A 1 102 ? -16.080 -9.187 9.996 1.00 82.38 102 PHE A N 1
ATOM 827 C CA . PHE A 1 102 ? -15.588 -10.023 11.104 1.00 82.38 102 PHE A CA 1
ATOM 828 C C . PHE A 1 102 ? -15.124 -11.414 10.698 1.00 82.38 102 PHE A C 1
ATOM 830 O O . PHE A 1 102 ? -14.508 -12.116 11.498 1.00 82.38 102 PHE A O 1
ATOM 837 N N . ILE A 1 103 ? -15.392 -11.826 9.461 1.00 87.38 103 ILE A N 1
ATOM 838 C CA . ILE A 1 103 ? -14.893 -13.103 8.960 1.00 87.38 103 ILE A CA 1
ATOM 839 C C . ILE A 1 103 ? -13.353 -13.022 8.939 1.00 87.38 103 ILE A C 1
ATOM 841 O O . ILE A 1 103 ? -12.817 -12.028 8.438 1.00 87.38 103 ILE A O 1
ATOM 845 N N . PRO A 1 104 ? -12.610 -14.049 9.399 1.00 85.44 104 PRO A N 1
ATOM 846 C CA . PRO A 1 104 ? -11.145 -14.000 9.518 1.00 85.44 104 PRO A CA 1
ATOM 847 C C . PRO A 1 104 ? -10.399 -13.581 8.236 1.00 85.44 104 PRO A C 1
ATOM 849 O O . PRO A 1 104 ? -9.325 -12.979 8.282 1.00 85.44 104 PRO A O 1
ATOM 852 N N . VAL A 1 105 ? -10.995 -13.827 7.063 1.00 90.06 105 VAL A N 1
ATOM 853 C CA . VAL A 1 105 ? -10.483 -13.403 5.747 1.00 90.06 105 VAL A CA 1
ATOM 854 C C . VAL A 1 105 ? -10.334 -11.881 5.631 1.00 90.06 105 VAL A C 1
ATOM 856 O O . VAL A 1 105 ? -9.540 -11.403 4.812 1.00 90.06 105 VAL A O 1
ATOM 859 N N . HIS A 1 106 ? -11.056 -11.104 6.436 1.00 87.19 106 HIS A N 1
ATOM 860 C CA . HIS A 1 106 ? -11.071 -9.643 6.446 1.00 87.19 106 HIS A CA 1
ATOM 861 C C . HIS A 1 106 ? -10.169 -9.009 7.517 1.00 87.19 106 HIS A C 1
ATOM 863 O O . HIS A 1 106 ? -10.163 -7.786 7.645 1.00 87.19 106 HIS A O 1
ATOM 869 N N . ASN A 1 107 ? -9.291 -9.784 8.159 1.00 85.06 107 ASN A N 1
ATOM 870 C CA . ASN A 1 107 ? -8.254 -9.249 9.046 1.00 85.06 107 ASN A CA 1
ATOM 871 C C . ASN A 1 107 ? -7.191 -8.448 8.274 1.00 85.06 107 ASN A C 1
ATOM 873 O O . ASN A 1 107 ? -6.835 -8.785 7.139 1.00 85.06 107 ASN A O 1
ATOM 877 N N . HIS A 1 108 ? -6.671 -7.376 8.871 1.00 86.56 108 HIS A N 1
ATOM 878 C CA . HIS A 1 108 ? -5.571 -6.568 8.327 1.00 86.56 108 HIS A CA 1
ATOM 879 C C . HIS A 1 108 ? -5.717 -6.177 6.840 1.00 86.56 108 HIS A C 1
ATOM 881 O O . HIS A 1 108 ? -4.844 -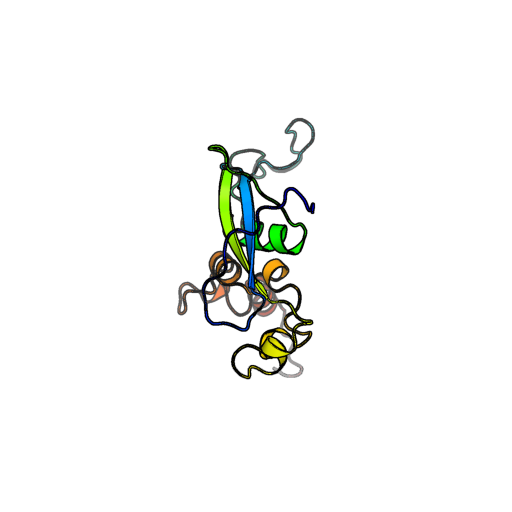6.417 5.990 1.00 86.56 108 HIS A O 1
ATOM 887 N N . ARG A 1 109 ? -6.876 -5.624 6.469 1.00 90.50 109 ARG A N 1
ATOM 888 C CA . ARG A 1 109 ? -7.172 -5.204 5.084 1.00 90.50 109 ARG A CA 1
ATOM 889 C C . ARG A 1 109 ? -6.285 -4.050 4.627 1.00 90.50 109 ARG A C 1
ATOM 891 O O . ARG A 1 109 ? -5.971 -3.969 3.437 1.00 90.50 109 ARG A O 1
ATOM 898 N N . GLU A 1 110 ? -5.894 -3.183 5.549 1.00 85.69 110 GLU A N 1
ATOM 899 C CA . GLU A 1 110 ? -4.961 -2.073 5.380 1.00 85.69 110 GLU A CA 1
ATOM 900 C C . GLU A 1 110 ? -3.577 -2.566 4.944 1.00 85.69 110 GLU A C 1
ATOM 902 O O . GLU A 1 110 ? -3.071 -2.113 3.915 1.00 85.69 110 GLU A O 1
ATOM 907 N N . LEU A 1 111 ? -3.026 -3.587 5.616 1.00 88.12 111 LEU A N 1
ATOM 908 C CA . LEU A 1 111 ? -1.715 -4.162 5.286 1.00 88.12 111 LEU A CA 1
ATOM 909 C C . LEU A 1 111 ? -1.712 -4.853 3.918 1.00 88.12 111 LEU A C 1
ATOM 911 O O . LEU A 1 111 ? -0.747 -4.753 3.156 1.00 88.12 111 LEU A O 1
ATOM 915 N N . ARG A 1 112 ? -2.820 -5.514 3.568 1.00 89.75 112 ARG A N 1
ATOM 916 C CA . ARG A 1 112 ? -2.995 -6.199 2.275 1.00 89.75 112 ARG A CA 1
ATOM 917 C C . ARG A 1 112 ? -3.400 -5.258 1.131 1.00 89.75 112 ARG A C 1
ATOM 919 O O . ARG A 1 112 ? -3.508 -5.688 -0.021 1.00 89.75 112 ARG A O 1
ATOM 926 N N . GLY A 1 113 ? -3.646 -3.977 1.415 1.00 91.12 113 GLY A N 1
ATOM 927 C CA . GLY A 1 113 ? -4.066 -2.992 0.418 1.00 91.12 113 GLY A CA 1
ATOM 928 C C . GLY A 1 113 ? -5.436 -3.304 -0.198 1.00 91.12 113 GLY A C 1
ATOM 929 O O . GLY A 1 113 ? -5.622 -3.148 -1.410 1.00 91.12 113 GLY A O 1
ATOM 930 N N . LEU A 1 114 ? -6.379 -3.788 0.617 1.00 92.19 114 LEU A N 1
ATOM 931 C CA . LEU A 1 114 ? -7.773 -4.067 0.238 1.00 92.19 114 LEU A CA 1
ATOM 932 C C . LEU A 1 114 ? -8.724 -2.900 0.545 1.00 92.19 114 LEU A C 1
ATOM 934 O O . LEU A 1 114 ? -9.875 -2.912 0.098 1.00 92.19 114 LEU A O 1
ATOM 938 N N . THR A 1 115 ? -8.240 -1.887 1.262 1.00 91.88 115 THR A N 1
ATOM 939 C CA . THR A 1 115 ? -8.932 -0.615 1.484 1.00 91.88 115 THR A CA 1
ATOM 940 C C . THR A 1 115 ? -9.069 0.178 0.183 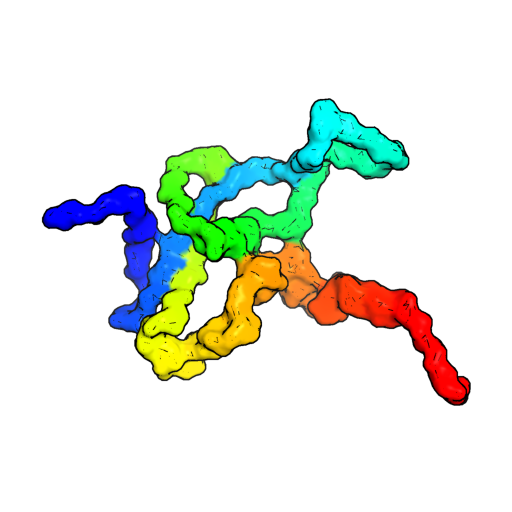1.00 91.88 115 THR A C 1
ATOM 942 O O . THR A 1 115 ? -8.429 -0.105 -0.835 1.00 91.88 115 THR A O 1
ATOM 945 N N . SER A 1 116 ? -9.906 1.214 0.192 1.00 90.69 116 SER A N 1
ATOM 946 C CA . SER A 1 116 ? -10.094 2.085 -0.974 1.00 90.69 116 SER A CA 1
ATOM 947 C C . SER A 1 116 ? -8.797 2.799 -1.388 1.00 90.69 116 SER A C 1
ATOM 949 O O . SER A 1 116 ? -8.513 2.938 -2.586 1.00 90.69 116 SER A O 1
ATOM 951 N N . ALA A 1 117 ? -7.980 3.213 -0.409 1.00 90.75 117 ALA A N 1
ATOM 952 C CA . ALA A 1 117 ? -6.653 3.770 -0.649 1.00 90.75 117 ALA A CA 1
ATOM 953 C C . ALA A 1 117 ? -5.691 2.711 -1.205 1.00 90.75 117 ALA A C 1
ATOM 955 O O . ALA A 1 117 ? -4.946 3.007 -2.147 1.00 90.75 117 ALA A O 1
ATOM 956 N N . GLY A 1 118 ? -5.769 1.482 -0.687 1.00 91.00 118 GLY A N 1
ATOM 957 C CA . GLY A 1 118 ? -5.020 0.327 -1.165 1.00 91.00 118 GLY A CA 1
ATOM 958 C C . GLY A 1 118 ? -5.292 -0.004 -2.635 1.00 91.00 118 GLY A C 1
ATOM 959 O O . GLY A 1 118 ? -4.394 -0.032 -3.479 1.00 91.00 118 GLY A O 1
ATOM 960 N N . LYS A 1 119 ? -6.571 -0.143 -2.990 1.00 92.75 119 LYS A N 1
ATOM 961 C CA . LYS A 1 119 ? -7.020 -0.393 -4.368 1.00 92.75 119 LYS A CA 1
ATOM 962 C C . LYS A 1 119 ? -6.587 0.711 -5.337 1.00 92.75 119 LYS A C 1
ATOM 964 O O . LYS A 1 119 ? -6.277 0.413 -6.491 1.00 92.75 119 LYS A O 1
ATOM 969 N N . LYS A 1 120 ? -6.529 1.973 -4.883 1.00 92.19 120 LYS A N 1
ATOM 970 C CA . LYS A 1 120 ? -6.068 3.107 -5.703 1.00 92.19 120 LYS A CA 1
ATOM 971 C C . LYS A 1 120 ? -4.605 2.948 -6.119 1.00 92.19 120 LYS A C 1
ATOM 973 O O . LYS A 1 120 ? -4.329 3.010 -7.311 1.00 92.19 120 LYS A O 1
ATOM 978 N N . TYR A 1 121 ? -3.682 2.723 -5.177 1.00 91.12 121 TYR A N 1
ATOM 979 C CA . TYR A 1 121 ? -2.256 2.603 -5.526 1.00 91.12 121 TYR A CA 1
ATOM 980 C C . TYR A 1 121 ? -1.967 1.331 -6.341 1.00 91.12 121 TYR A C 1
ATOM 982 O O . TYR A 1 121 ? -1.061 1.314 -7.168 1.00 91.12 121 TYR A O 1
ATOM 990 N N . ARG A 1 122 ? -2.761 0.270 -6.142 1.00 92.75 122 ARG A N 1
ATOM 991 C CA . ARG A 1 122 ? -2.667 -0.980 -6.913 1.00 92.75 122 ARG A CA 1
ATOM 992 C C . ARG A 1 122 ? -3.158 -0.856 -8.361 1.00 92.75 122 ARG A C 1
ATOM 994 O O . ARG A 1 122 ? -3.019 -1.819 -9.108 1.00 92.75 122 ARG A O 1
ATOM 1001 N N . GLY A 1 123 ? -3.749 0.278 -8.749 1.00 92.38 123 GLY A N 1
ATOM 1002 C CA . GLY A 1 123 ? -4.337 0.460 -10.079 1.00 92.38 123 GLY A CA 1
ATOM 1003 C C . GLY A 1 123 ? -5.622 -0.349 -10.285 1.00 92.38 123 GLY A C 1
ATOM 1004 O O . GLY A 1 123 ? -5.945 -0.721 -11.403 1.00 92.38 123 GLY A O 1
ATOM 1005 N N . LEU A 1 124 ? -6.361 -0.665 -9.216 1.00 92.69 124 LEU A N 1
ATOM 1006 C CA . LEU A 1 124 ? -7.579 -1.484 -9.297 1.00 92.69 124 LEU A CA 1
ATOM 1007 C C . LEU A 1 124 ? -8.866 -0.663 -9.444 1.00 92.69 124 LEU A C 1
ATOM 1009 O O . LEU A 1 124 ? -9.944 -1.247 -9.550 1.00 92.69 124 LEU A O 1
ATOM 1013 N N . ARG A 1 125 ? -8.775 0.674 -9.443 1.00 91.56 125 ARG A N 1
ATOM 1014 C CA . ARG A 1 125 ? -9.939 1.554 -9.633 1.00 91.56 125 ARG A CA 1
ATOM 1015 C C . ARG A 1 125 ? -10.408 1.611 -11.086 1.00 91.56 125 ARG A C 1
ATOM 1017 O O . ARG A 1 125 ? -11.607 1.545 -11.315 1.00 91.56 125 ARG A O 1
ATOM 1024 N N . GLY A 1 126 ? -9.492 1.690 -12.048 1.00 88.69 126 GLY A N 1
ATOM 1025 C CA . GLY A 1 126 ? -9.850 1.647 -13.465 1.00 88.69 126 GLY A CA 1
ATOM 1026 C C . GLY A 1 126 ? -10.012 0.217 -13.976 1.00 88.69 126 GLY A C 1
ATOM 1027 O O . GLY A 1 126 ? -9.514 -0.730 -13.361 1.00 88.69 126 GLY A O 1
ATOM 1028 N N . ARG A 1 127 ? -10.729 0.051 -15.089 1.00 90.62 127 ARG A N 1
ATOM 1029 C CA . ARG A 1 127 ? -10.908 -1.202 -15.850 1.00 90.62 127 ARG A CA 1
ATOM 1030 C C . ARG A 1 127 ? -10.519 -0.956 -17.318 1.00 90.62 127 ARG A C 1
ATOM 1032 O O . ARG A 1 127 ? -10.188 0.171 -17.673 1.00 90.62 127 ARG A O 1
ATOM 1039 N N . GLY A 1 128 ? -10.491 -2.007 -18.136 1.00 92.00 128 GLY A N 1
ATOM 1040 C CA . GLY A 1 128 ? -10.169 -1.913 -19.567 1.00 92.00 128 GLY A CA 1
ATOM 1041 C C . GLY A 1 128 ? -8.676 -2.015 -19.902 1.00 92.00 128 GLY A C 1
ATOM 1042 O O . GLY A 1 128 ? -7.864 -2.442 -19.074 1.00 92.00 128 GLY A O 1
ATOM 1043 N N . HIS A 1 129 ? -8.332 -1.619 -21.130 1.00 92.38 129 HIS A N 1
ATOM 1044 C CA . HIS A 1 129 ? -7.021 -1.837 -21.757 1.00 92.38 129 HIS A CA 1
ATOM 1045 C C . HIS A 1 129 ? -5.840 -1.262 -20.945 1.00 92.38 129 HIS A C 1
ATOM 1047 O O . HIS A 1 129 ? -4.820 -1.933 -20.785 1.00 92.38 129 HIS A O 1
ATOM 1053 N N . LEU A 1 130 ? -6.016 -0.093 -20.312 1.00 91.81 130 LEU A N 1
ATOM 1054 C CA . LEU A 1 130 ? -5.002 0.550 -19.457 1.00 91.81 130 LEU A CA 1
ATOM 1055 C C . LEU A 1 130 ? -4.678 -0.230 -18.167 1.00 91.81 130 LEU A C 1
ATOM 1057 O O . LEU A 1 130 ? -3.659 0.017 -17.525 1.00 91.81 130 LEU A O 1
ATOM 1061 N N . HIS A 1 131 ? -5.533 -1.176 -17.763 1.00 91.94 131 HIS A N 1
ATOM 1062 C CA . HIS A 1 131 ? -5.444 -1.880 -16.476 1.00 91.94 131 HIS A CA 1
ATOM 1063 C C . HIS A 1 131 ? -5.274 -3.400 -16.620 1.00 91.94 131 HIS A C 1
ATOM 1065 O O . HIS A 1 131 ? -5.382 -4.132 -15.631 1.00 91.94 131 HIS A O 1
ATOM 1071 N N . THR A 1 132 ? -4.979 -3.885 -17.826 1.00 91.19 132 THR A N 1
ATOM 1072 C CA . THR A 1 132 ? -4.791 -5.314 -18.144 1.00 91.19 132 THR A CA 1
ATOM 1073 C C . THR A 1 132 ? -3.721 -5.968 -17.269 1.00 91.19 132 THR A C 1
ATOM 1075 O O . THR A 1 132 ? -3.934 -7.034 -16.692 1.00 91.19 132 THR A O 1
ATOM 1078 N N . LYS A 1 133 ? -2.591 -5.282 -17.065 1.00 93.19 133 LYS A N 1
ATOM 1079 C CA . LYS A 1 133 ? -1.469 -5.771 -16.243 1.00 93.19 133 LYS A CA 1
ATOM 1080 C C . LYS A 1 133 ? -1.689 -5.627 -14.730 1.00 93.19 133 LYS A C 1
ATOM 1082 O O . LYS A 1 133 ? -0.856 -6.087 -13.953 1.00 93.19 133 LYS A O 1
ATOM 1087 N N . ALA A 1 134 ? -2.778 -4.994 -14.285 1.00 92.38 134 ALA A N 1
ATOM 1088 C CA . ALA A 1 134 ? -3.041 -4.755 -12.863 1.00 92.38 134 ALA A CA 1
ATOM 1089 C C . ALA A 1 134 ? -3.851 -5.878 -12.185 1.00 92.38 134 ALA A C 1
ATOM 1091 O O . ALA A 1 134 ? -3.779 -6.016 -10.961 1.00 92.38 134 ALA A O 1
ATOM 1092 N N . ARG A 1 135 ? -4.604 -6.685 -12.949 1.00 92.31 135 ARG A N 1
ATOM 1093 C CA . ARG A 1 135 ? -5.556 -7.686 -12.427 1.00 92.31 135 ARG A CA 1
ATOM 1094 C C . ARG A 1 135 ? -5.094 -9.133 -12.645 1.00 92.31 135 ARG A C 1
ATOM 1096 O O . ARG A 1 135 ? -4.663 -9.431 -13.754 1.00 92.31 135 ARG A O 1
ATOM 1103 N N . PRO A 1 136 ? -5.242 -10.038 -11.650 1.00 91.94 136 PRO A N 1
ATOM 1104 C CA . PRO A 1 136 ? -5.772 -9.805 -10.291 1.00 91.94 136 PRO A CA 1
ATOM 1105 C C . PRO A 1 136 ? -4.770 -9.080 -9.370 1.00 91.94 136 PRO A C 1
ATOM 1107 O O . PRO A 1 136 ? -5.143 -8.357 -8.444 1.00 91.94 136 PRO A O 1
ATOM 1110 N N . SER A 1 137 ? -3.479 -9.222 -9.663 1.00 93.56 137 SER A N 1
ATOM 1111 C CA . SER A 1 137 ? -2.398 -8.387 -9.144 1.00 93.56 137 SER A CA 1
ATOM 1112 C C . SER A 1 137 ? -1.277 -8.320 -10.181 1.00 93.56 137 SER A C 1
ATOM 1114 O O . SER A 1 137 ? -1.119 -9.245 -10.976 1.00 93.56 137 SER A O 1
ATOM 1116 N N . ARG A 1 138 ? -0.450 -7.267 -10.145 1.00 93.25 138 ARG A N 1
ATOM 1117 C CA . ARG A 1 138 ? 0.693 -7.121 -11.068 1.00 93.25 138 ARG A CA 1
ATOM 1118 C C . ARG A 1 138 ? 1.631 -8.334 -11.050 1.00 93.25 138 ARG A C 1
ATOM 1120 O O . ARG A 1 138 ? 2.061 -8.786 -12.105 1.00 93.25 138 ARG A O 1
ATOM 1127 N N . ARG A 1 139 ? 1.912 -8.887 -9.862 1.00 94.50 139 ARG A N 1
ATOM 1128 C CA . ARG A 1 139 ? 2.768 -10.076 -9.701 1.00 94.50 139 ARG A CA 1
ATOM 1129 C C . ARG A 1 139 ? 2.102 -11.340 -10.241 1.00 94.50 139 ARG A C 1
ATOM 1131 O O . ARG A 1 139 ? 2.774 -12.122 -10.899 1.00 94.50 139 ARG A O 1
ATOM 1138 N N . ALA A 1 140 ? 0.804 -11.528 -10.000 1.00 94.94 140 ALA A N 1
ATOM 1139 C CA . ALA A 1 140 ? 0.071 -12.679 -10.530 1.00 94.94 140 ALA A CA 1
ATOM 1140 C C . ALA A 1 140 ? 0.031 -12.668 -12.067 1.00 94.94 140 ALA A C 1
ATOM 1142 O O . ALA A 1 140 ? 0.242 -13.702 -12.694 1.00 94.94 140 ALA A O 1
ATOM 1143 N N . THR A 1 141 ? -0.172 -11.499 -12.679 1.00 95.69 141 THR A N 1
ATOM 1144 C CA . THR A 1 141 ? -0.144 -11.357 -14.143 1.00 95.69 141 THR A CA 1
ATOM 1145 C C . THR A 1 141 ? 1.247 -11.571 -14.712 1.00 95.69 141 THR A C 1
ATOM 1147 O O . THR A 1 141 ? 1.389 -12.290 -15.692 1.00 95.69 141 THR A O 1
ATOM 1150 N N . TRP A 1 142 ? 2.282 -11.016 -14.075 1.00 96.12 142 TRP A N 1
ATOM 1151 C CA . TRP A 1 142 ? 3.657 -11.294 -14.478 1.00 96.12 142 TRP A CA 1
ATOM 1152 C C . TRP A 1 142 ? 3.971 -12.792 -14.396 1.00 96.12 142 TRP A C 1
ATOM 1154 O O . TRP A 1 142 ? 4.459 -13.344 -15.374 1.00 96.12 142 TRP A O 1
ATOM 1164 N N . LYS A 1 143 ? 3.608 -13.467 -13.294 1.00 96.50 143 LYS A N 1
ATOM 1165 C CA . LYS A 1 143 ? 3.809 -14.916 -13.147 1.00 96.50 143 LYS A CA 1
ATOM 1166 C C . LYS A 1 143 ? 3.129 -15.668 -14.288 1.00 96.50 143 LYS A C 1
ATOM 1168 O O . LYS A 1 143 ? 3.807 -16.393 -14.995 1.00 96.50 143 LYS A O 1
ATOM 1173 N N . ARG A 1 144 ? 1.837 -15.439 -14.529 1.00 94.19 144 ARG A N 1
ATOM 1174 C CA . ARG A 1 144 ? 1.081 -16.092 -15.612 1.00 94.19 144 ARG A CA 1
ATOM 1175 C C . ARG A 1 144 ? 1.728 -15.912 -16.989 1.00 94.19 144 ARG A C 1
ATOM 1177 O O . ARG A 1 144 ? 1.819 -16.877 -17.727 1.00 94.19 144 ARG A O 1
ATOM 1184 N N . ASN A 1 145 ? 2.200 -14.708 -17.310 1.00 94.19 145 ASN A N 1
ATOM 1185 C CA . ASN A 1 145 ? 2.769 -14.413 -18.627 1.00 94.19 145 ASN A CA 1
ATOM 1186 C C . ASN A 1 145 ? 4.205 -14.927 -18.815 1.00 94.19 145 ASN A C 1
ATOM 1188 O O . ASN A 1 145 ? 4.651 -15.042 -19.946 1.00 94.19 145 ASN A O 1
ATOM 1192 N N . ASN A 1 146 ? 4.938 -15.174 -17.726 1.00 95.88 146 ASN A N 1
ATOM 1193 C CA . ASN A 1 146 ? 6.331 -15.638 -17.770 1.00 95.88 146 ASN A CA 1
ATOM 1194 C C . ASN A 1 146 ? 6.472 -17.106 -17.333 1.00 95.88 146 ASN A C 1
ATOM 1196 O O . ASN A 1 146 ? 7.584 -17.618 -17.264 1.00 95.88 146 ASN A O 1
ATOM 1200 N N . THR A 1 147 ? 5.369 -17.778 -16.991 1.00 95.56 147 THR A N 1
ATOM 1201 C CA . THR A 1 147 ? 5.388 -19.208 -16.667 1.00 95.56 147 THR A CA 1
ATOM 1202 C C . THR A 1 147 ? 5.396 -19.991 -17.972 1.00 95.56 147 THR A C 1
ATOM 1204 O O . THR A 1 147 ? 4.481 -19.843 -18.780 1.00 95.56 147 THR A O 1
ATOM 1207 N N . LEU A 1 148 ? 6.417 -20.825 -18.163 1.00 94.81 148 LEU A N 1
ATOM 1208 C CA . LEU A 1 148 ? 6.488 -21.759 -19.282 1.00 94.81 148 LEU A CA 1
ATOM 1209 C C . LEU A 1 148 ? 5.340 -22.774 -19.174 1.00 94.81 148 LEU A C 1
ATOM 1211 O O . LEU A 1 148 ? 5.178 -23.420 -18.138 1.00 94.81 148 LEU A O 1
ATOM 1215 N N . SER A 1 149 ? 4.535 -22.905 -20.229 1.00 91.50 149 SER A N 1
ATOM 1216 C CA . SER A 1 149 ? 3.463 -23.901 -20.303 1.00 91.50 149 SER A CA 1
ATOM 1217 C C . SER A 1 149 ? 3.949 -25.097 -21.115 1.00 91.50 149 SER A C 1
ATOM 1219 O O . SER A 1 149 ? 4.007 -25.033 -22.338 1.00 91.50 149 SER A O 1
ATOM 1221 N N . LEU A 1 150 ? 4.312 -26.177 -20.422 1.00 93.31 150 LEU A N 1
ATOM 1222 C CA . LEU A 1 150 ? 4.653 -27.459 -21.035 1.00 93.31 150 LEU A CA 1
ATOM 1223 C C . LEU A 1 150 ? 3.398 -28.333 -21.048 1.00 93.31 150 LEU A C 1
ATOM 1225 O O . LEU A 1 150 ? 2.982 -28.852 -20.010 1.00 93.31 150 LEU A O 1
ATOM 1229 N N . ARG A 1 151 ? 2.741 -28.426 -22.206 1.00 92.50 151 ARG A N 1
ATOM 1230 C CA . ARG A 1 151 ? 1.569 -29.293 -22.380 1.00 92.50 151 ARG A CA 1
ATOM 1231 C C . ARG A 1 151 ? 2.025 -30.744 -22.526 1.00 92.50 151 ARG A C 1
ATOM 1233 O O . ARG A 1 151 ? 3.090 -31.002 -23.070 1.00 92.50 151 ARG A O 1
ATOM 1240 N N . ARG A 1 152 ? 1.219 -31.683 -22.020 1.00 89.31 152 ARG A N 1
ATOM 1241 C CA . ARG A 1 152 ? 1.522 -33.124 -22.080 1.00 89.31 152 ARG A CA 1
ATOM 1242 C C . ARG A 1 152 ? 1.492 -33.660 -23.515 1.00 89.31 152 ARG A C 1
ATOM 1244 O O . ARG A 1 152 ? 2.306 -34.502 -23.860 1.00 89.31 152 ARG A O 1
ATOM 1251 N N . TYR A 1 153 ? 0.575 -33.137 -24.320 1.00 89.19 153 TYR A N 1
ATOM 1252 C CA . TYR A 1 153 ? 0.466 -33.370 -25.755 1.00 89.19 153 TYR A CA 1
ATOM 1253 C C . TYR A 1 153 ? 0.247 -32.007 -26.422 1.00 89.19 153 TYR A C 1
ATOM 1255 O O . TYR A 1 153 ? -0.366 -31.129 -25.799 1.00 89.19 153 TYR A O 1
ATOM 1263 N N . CYS A 1 154 ? 0.818 -31.817 -27.612 1.00 70.69 154 CYS A N 1
ATOM 1264 C CA . CYS A 1 154 ? 0.733 -30.571 -28.377 1.00 70.69 154 CYS A CA 1
ATOM 1265 C C . CYS A 1 154 ? -0.712 -30.273 -28.788 1.00 70.69 154 CYS A C 1
ATOM 1267 O O . CYS A 1 154 ? -1.355 -31.199 -29.329 1.00 70.69 154 CYS A O 1
#

Organism: NCBI:txid261450